Protein AF-A0AAW0J5D2-F1 (afdb_monomer)

Sequence (133 aa):
MLNLTPKTLSPSSFLFNPIPIPQNPNPKFLTQSRLSFKSEYQTERGHEFETDESFFREESATGRDLSVLAASLSKKSKSKLRVLDALYSCGIQSLQFLVKAEADFMLTNDTNEEYRRTNLVLKGVSERVKEDG

Secondary structure (DSSP, 8-state):
----------------PPPPPP------------------EEEETTEEEE-TTS---GGGHHHHHHHHHHHHHHHHHHS--EEEETT-SSSHHHHHHHHTS--SEEEE--S-TTGGGG---EE----------

Solvent-accessible surface area (backbone atoms only — not comparable to full-atom values): 8726 Å² total; per-residue (Å²): 137,86,87,82,79,86,80,80,83,77,86,80,84,79,76,88,72,87,75,82,77,79,83,71,80,74,80,74,76,72,76,74,66,82,68,86,76,68,73,44,77,46,74,57,98,90,44,76,46,60,32,63,91,41,72,81,64,77,89,50,49,65,60,49,53,53,50,30,52,53,44,34,54,47,18,74,75,60,80,60,31,76,47,73,39,74,77,44,54,49,42,62,68,59,51,42,32,45,72,74,27,54,40,52,32,39,40,48,33,50,91,50,72,82,55,45,81,62,50,48,64,50,71,51,98,71,77,71,84,74,86,78,134

InterPro domains:
  IPR002905 tRNA methyltransferase, Trm1 [PF02005] (51-130)
  IPR002905 tRNA methyltransferase, Trm1 [PTHR10631] (25-116)
  IPR029063 S-adenosyl-L-methionine-dependent methyltransferase superfamily [G3DSA:3.40.50.150] (34-132)

Radius of gyration: 25.38 Å; Cα contacts (8 Å, |Δi|>4): 119; chains: 1; bounding box: 74×52×66 Å

Mean predicted aligned error: 16.38 Å

pLDDT: mean 71.84, std 22.36, range [31.45, 98.44]

Organism: Quercus suber (NCBI:txid58331)

Foldseek 3Di:
DDDDDDDDDDDDPPDDDDDPDPPDPPPPPPPPPPPPFDFDWDDDPRDIFTQGVWDDDPVCNVVLVVVLVVLLVVCVVPVAGEDEAQDDTSCPSVVSCCPRSVHQWYAYHHPDPVCVVVRDRPNDPPPDPDDDD

Structure (mmCIF, N/CA/C/O backbone):
data_AF-A0AAW0J5D2-F1
#
_entry.id   AF-A0AAW0J5D2-F1
#
loop_
_atom_site.group_PDB
_atom_site.id
_atom_site.type_symbol
_atom_site.label_atom_id
_atom_site.label_alt_id
_atom_site.label_comp_id
_atom_site.label_asym_id
_atom_site.label_entity_id
_atom_site.label_seq_id
_atom_site.pdbx_PDB_ins_code
_atom_site.Cartn_x
_atom_site.Cartn_y
_atom_site.Cartn_z
_atom_site.occupancy
_atom_site.B_iso_or_equiv
_atom_site.auth_seq_id
_atom_site.auth_comp_id
_atom_site.auth_asym_id
_atom_site.auth_atom_id
_atom_site.pdbx_PDB_model_num
ATOM 1 N N . MET A 1 1 ? -52.007 -25.708 -17.382 1.00 42.50 1 MET A N 1
ATOM 2 C CA . MET A 1 1 ? -51.090 -26.836 -17.104 1.00 42.50 1 MET A CA 1
ATOM 3 C C . MET A 1 1 ? -50.037 -26.853 -18.197 1.00 42.50 1 MET A C 1
ATOM 5 O O . MET A 1 1 ? -50.400 -27.028 -19.351 1.00 42.50 1 MET A O 1
ATOM 9 N N . LEU A 1 2 ? -48.777 -26.569 -17.866 1.00 41.19 2 LEU A N 1
ATOM 10 C CA . LEU A 1 2 ? -47.662 -26.610 -18.817 1.00 41.19 2 LEU A CA 1
ATOM 11 C C . LEU A 1 2 ? -47.019 -27.999 -18.735 1.00 41.19 2 LEU A C 1
ATOM 13 O O . LEU A 1 2 ? -46.466 -28.357 -17.699 1.00 41.19 2 LEU A O 1
ATOM 17 N N . ASN A 1 3 ? -47.132 -28.780 -19.808 1.00 38.72 3 ASN A N 1
ATOM 18 C CA . ASN A 1 3 ? -46.462 -30.071 -19.943 1.00 38.72 3 ASN A CA 1
ATOM 19 C C . ASN A 1 3 ? -45.011 -29.837 -20.380 1.00 38.72 3 ASN A C 1
ATOM 21 O O . ASN A 1 3 ? -44.767 -29.372 -21.491 1.00 38.72 3 ASN A O 1
ATOM 25 N N . LEU A 1 4 ? -44.055 -30.171 -19.514 1.00 46.19 4 LEU A N 1
ATOM 26 C CA . LEU A 1 4 ? -42.631 -30.213 -19.842 1.00 46.19 4 LEU A CA 1
ATOM 27 C C . LEU A 1 4 ? -42.227 -31.674 -20.052 1.00 46.19 4 LEU A C 1
ATOM 29 O O . LEU A 1 4 ? -42.164 -32.451 -19.103 1.00 46.19 4 LEU A O 1
ATOM 33 N N . THR A 1 5 ? -41.962 -32.056 -21.299 1.00 52.59 5 THR A N 1
ATOM 34 C CA . THR A 1 5 ? -41.340 -33.345 -21.625 1.00 52.59 5 THR A CA 1
ATOM 35 C C . THR A 1 5 ? -39.815 -33.202 -21.597 1.00 52.59 5 THR A C 1
ATOM 37 O O . THR A 1 5 ? -39.298 -32.270 -22.225 1.00 52.59 5 THR A O 1
ATOM 40 N N . PRO A 1 6 ? -39.069 -34.099 -20.931 1.00 49.44 6 PRO A N 1
ATOM 41 C CA . PRO A 1 6 ? -37.612 -34.035 -20.892 1.00 49.44 6 PRO A CA 1
ATOM 42 C C . PRO A 1 6 ? -37.024 -34.421 -22.256 1.00 49.44 6 PRO A C 1
ATOM 44 O O . PRO A 1 6 ? -37.345 -35.464 -22.823 1.00 49.44 6 PRO A O 1
ATOM 47 N N . LYS A 1 7 ? -36.165 -33.555 -22.797 1.00 46.38 7 LYS A N 1
ATOM 48 C CA . LYS A 1 7 ? -35.467 -33.756 -24.070 1.00 46.38 7 LYS A CA 1
ATOM 49 C C . LYS A 1 7 ? -34.146 -34.474 -23.786 1.00 46.38 7 LYS A C 1
ATOM 51 O O . LYS A 1 7 ? -33.235 -33.892 -23.206 1.00 46.38 7 LYS A O 1
ATOM 56 N N . THR A 1 8 ? -34.074 -35.750 -24.144 1.00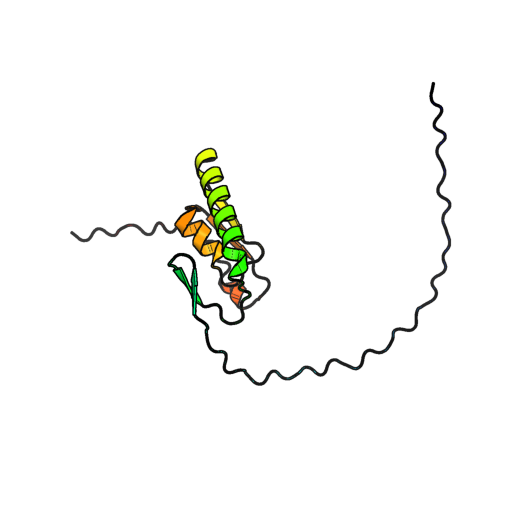 46.81 8 THR A N 1
ATOM 57 C CA . THR A 1 8 ? -32.893 -36.609 -23.998 1.00 46.81 8 THR A CA 1
ATOM 58 C C . THR A 1 8 ? -31.745 -36.079 -24.862 1.00 46.81 8 THR A C 1
ATOM 60 O O . THR A 1 8 ? -31.916 -35.896 -26.067 1.00 46.81 8 THR A O 1
ATOM 63 N N . LEU A 1 9 ? -30.575 -35.830 -24.269 1.00 43.75 9 LEU A N 1
ATOM 64 C CA . LEU A 1 9 ? -29.356 -35.522 -25.018 1.00 43.75 9 LEU A CA 1
ATOM 65 C C . LEU A 1 9 ? -28.703 -36.838 -25.454 1.00 43.75 9 LEU A C 1
ATOM 67 O O . LEU A 1 9 ? -28.292 -37.646 -24.625 1.00 43.75 9 LEU A O 1
ATOM 71 N N . SER A 1 10 ? -28.664 -37.055 -26.767 1.00 53.34 10 SER A N 1
ATOM 72 C CA . SER A 1 10 ? -27.989 -38.184 -27.412 1.00 53.34 10 SER A CA 1
ATOM 73 C C . SER A 1 10 ? -26.465 -38.084 -27.224 1.00 53.34 10 SER A C 1
ATOM 75 O O . SER A 1 10 ? -25.933 -36.971 -27.314 1.00 53.34 10 SER A O 1
ATOM 77 N N . PRO A 1 11 ? -25.733 -39.191 -26.995 1.00 43.62 11 PRO A N 1
ATOM 78 C CA . PRO A 1 11 ? -24.281 -39.155 -26.919 1.00 43.62 11 PRO A CA 1
ATOM 79 C C . PRO A 1 11 ? -23.728 -39.057 -28.343 1.00 43.62 11 PRO A C 1
ATOM 81 O O . PRO A 1 11 ? -23.797 -40.010 -29.117 1.00 43.62 11 PRO A O 1
ATOM 84 N N . SER A 1 12 ? -23.199 -37.892 -28.713 1.00 55.09 12 SER A N 1
ATOM 85 C CA . SER A 1 12 ? -22.483 -37.767 -29.979 1.00 55.09 12 SER A CA 1
ATOM 86 C C . SER A 1 12 ? -21.119 -38.445 -29.876 1.00 55.09 12 SER A C 1
ATOM 88 O O . SER A 1 12 ? -20.248 -38.013 -29.120 1.00 55.09 12 SER A O 1
ATOM 90 N N . SER A 1 13 ? -20.935 -39.503 -30.656 1.00 49.34 13 SER A N 1
ATOM 91 C CA . SER A 1 13 ? -19.672 -40.191 -30.897 1.00 49.34 13 SER A CA 1
ATOM 92 C C . SER A 1 13 ? -18.827 -39.414 -31.912 1.00 49.34 13 SER A C 1
ATOM 94 O O . SER A 1 13 ? -18.699 -39.803 -33.072 1.00 49.34 13 SER A O 1
ATOM 96 N N . PHE A 1 14 ? -18.210 -38.314 -31.476 1.00 51.91 14 PHE A N 1
ATOM 97 C CA . PHE A 1 14 ? -17.125 -37.707 -32.245 1.00 51.91 14 PHE A CA 1
ATOM 98 C C . PHE A 1 14 ? -15.812 -38.411 -31.910 1.00 51.91 14 PHE A C 1
ATOM 100 O O . PHE A 1 14 ? -15.190 -38.201 -30.872 1.00 51.91 14 PHE A O 1
ATOM 107 N N . LEU A 1 15 ? -15.457 -39.313 -32.819 1.00 48.19 15 LEU A N 1
ATOM 108 C CA . LEU A 1 15 ? -14.202 -40.038 -32.894 1.00 48.19 15 LEU A CA 1
ATOM 109 C C . LEU A 1 15 ? -13.015 -39.063 -32.900 1.00 48.19 15 LEU A C 1
ATOM 111 O O . LEU A 1 15 ? -12.996 -38.077 -33.637 1.00 48.19 15 LEU A O 1
ATOM 115 N N . PHE A 1 16 ? -12.020 -39.373 -32.073 1.00 43.81 16 PHE A N 1
ATOM 116 C CA . PHE A 1 16 ? -10.723 -38.711 -32.023 1.00 43.81 16 PHE A CA 1
ATOM 117 C C . PHE A 1 16 ? -9.989 -38.877 -33.361 1.00 43.81 16 PHE A C 1
ATOM 119 O O . PHE A 1 16 ? -9.482 -39.957 -33.655 1.00 43.81 16 PHE A O 1
ATOM 126 N N . ASN A 1 17 ? -9.867 -37.799 -34.133 1.00 48.66 17 ASN A N 1
ATOM 127 C CA . ASN A 1 17 ? -8.795 -37.672 -35.118 1.00 48.66 17 ASN A CA 1
ATOM 128 C C . ASN A 1 17 ? -7.638 -36.901 -34.459 1.00 48.66 17 ASN A C 1
ATOM 130 O O . ASN A 1 17 ? -7.857 -35.769 -34.020 1.00 48.66 17 ASN A O 1
ATOM 134 N N . PRO A 1 18 ? -6.416 -37.458 -34.363 1.00 48.84 18 PRO A N 1
ATOM 135 C CA . PRO A 1 18 ? -5.271 -36.698 -33.882 1.00 48.84 18 PRO A CA 1
ATOM 136 C C . PRO A 1 18 ? -4.917 -35.603 -34.896 1.00 48.84 18 PRO A C 1
ATOM 138 O O . PRO A 1 18 ? -4.572 -35.877 -36.044 1.00 48.84 18 PRO A O 1
ATOM 141 N N . ILE A 1 19 ? -5.019 -34.348 -34.461 1.00 56.34 19 ILE A N 1
ATOM 142 C CA . ILE A 1 19 ? -4.528 -33.177 -35.192 1.00 56.34 19 ILE A CA 1
ATOM 143 C C . ILE A 1 19 ? -2.992 -33.281 -35.264 1.00 56.34 19 ILE A C 1
ATOM 145 O O . ILE A 1 19 ? -2.365 -33.490 -34.222 1.00 56.34 19 ILE A O 1
ATOM 149 N N . PRO A 1 20 ? -2.352 -33.118 -36.438 1.00 49.66 20 PRO A N 1
ATOM 150 C CA . PRO A 1 20 ? -0.903 -32.981 -36.512 1.00 49.66 20 PRO A CA 1
ATOM 151 C C . PRO A 1 20 ? -0.469 -31.732 -35.740 1.00 49.66 20 PRO A C 1
ATOM 153 O O . PRO A 1 20 ? -0.848 -30.615 -36.090 1.00 49.66 20 PRO A O 1
ATOM 156 N N . ILE A 1 21 ? 0.310 -31.922 -34.677 1.00 52.78 21 ILE A N 1
ATOM 157 C CA . ILE A 1 21 ? 0.905 -30.829 -33.906 1.00 52.78 21 ILE A CA 1
ATOM 158 C C . ILE A 1 21 ? 1.903 -30.109 -34.829 1.00 52.78 21 ILE A C 1
ATOM 160 O O . ILE A 1 21 ? 2.866 -30.745 -35.268 1.00 52.78 21 ILE A O 1
ATOM 164 N N . PRO A 1 22 ? 1.731 -28.810 -35.138 1.00 54.34 22 PRO A N 1
ATOM 165 C CA . PRO A 1 22 ? 2.788 -28.056 -35.792 1.00 54.34 22 PRO A CA 1
ATOM 166 C C . PRO A 1 22 ? 3.987 -27.988 -34.840 1.00 54.34 22 PRO A C 1
ATOM 168 O O . PRO A 1 22 ? 3.875 -27.505 -33.713 1.00 54.34 22 PRO A O 1
ATOM 171 N N . GLN A 1 23 ? 5.137 -28.502 -35.279 1.00 54.03 23 GLN A N 1
ATOM 172 C CA . GLN A 1 23 ? 6.393 -28.358 -34.550 1.00 54.03 23 GLN A CA 1
ATOM 173 C C . GLN A 1 23 ? 6.766 -26.872 -34.528 1.00 54.03 23 GLN A C 1
ATOM 175 O O . GLN A 1 23 ? 7.241 -26.318 -35.518 1.00 54.03 23 GLN A O 1
ATOM 180 N N . ASN A 1 24 ? 6.499 -26.218 -33.399 1.00 53.44 24 ASN A N 1
ATOM 181 C CA . ASN A 1 24 ? 6.934 -24.855 -33.132 1.00 53.44 24 ASN A CA 1
ATOM 182 C C . ASN A 1 24 ? 8.475 -24.827 -33.146 1.00 53.44 24 ASN A C 1
ATOM 184 O O . ASN A 1 24 ? 9.079 -25.618 -32.411 1.00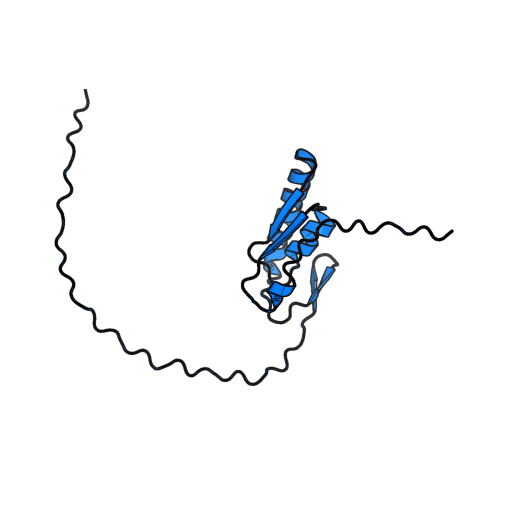 53.44 24 ASN A O 1
ATOM 188 N N . PRO A 1 25 ? 9.137 -23.981 -33.958 1.00 55.69 25 PRO A N 1
ATOM 189 C CA . PRO A 1 25 ? 10.577 -23.819 -33.860 1.00 55.69 25 PRO A CA 1
ATOM 190 C C . PRO A 1 25 ? 10.911 -23.353 -32.444 1.00 55.69 25 PRO A C 1
ATOM 192 O O . PRO A 1 25 ? 10.520 -22.271 -32.017 1.00 55.69 25 PRO A O 1
ATOM 195 N N . ASN A 1 26 ? 11.600 -24.240 -31.729 1.00 52.59 26 ASN A N 1
ATOM 196 C CA . ASN A 1 26 ? 12.189 -24.079 -30.407 1.00 52.59 26 ASN A CA 1
ATOM 197 C C . ASN A 1 26 ? 12.423 -22.592 -30.057 1.00 52.59 26 ASN A C 1
ATOM 199 O O . ASN A 1 26 ? 13.205 -21.947 -30.770 1.00 52.59 26 ASN A O 1
ATOM 203 N N . PRO A 1 27 ? 11.778 -22.017 -29.018 1.00 50.66 27 PRO A N 1
ATOM 204 C CA . PRO A 1 27 ? 12.109 -20.669 -28.603 1.00 50.66 27 PRO A CA 1
ATOM 205 C C . PRO A 1 27 ? 13.563 -20.720 -28.158 1.00 50.66 27 PRO A C 1
ATOM 207 O O . PRO A 1 27 ? 13.908 -21.330 -27.147 1.00 50.66 27 PRO A O 1
ATOM 210 N N . LYS A 1 28 ? 14.443 -20.130 -28.970 1.00 48.50 28 LYS A N 1
ATOM 211 C CA . LYS A 1 28 ? 15.818 -19.873 -28.569 1.00 48.50 28 LYS A CA 1
ATOM 212 C C . LYS A 1 28 ? 15.685 -19.048 -27.303 1.00 48.50 28 LYS A C 1
ATOM 214 O O . LYS A 1 28 ? 15.260 -17.898 -27.385 1.00 48.50 28 LYS A O 1
ATOM 219 N N . PHE A 1 29 ? 15.964 -19.663 -26.156 1.00 47.81 29 PHE A N 1
ATOM 220 C CA . PHE A 1 29 ? 16.159 -18.941 -24.915 1.00 47.81 29 PHE A CA 1
ATOM 221 C C . PHE A 1 29 ? 17.193 -17.878 -25.248 1.00 47.81 29 PHE A C 1
ATOM 223 O O . PHE A 1 29 ? 18.366 -18.182 -25.467 1.00 47.81 29 PHE A O 1
ATOM 230 N N . LEU A 1 30 ? 16.722 -16.642 -25.404 1.00 48.62 30 LEU A N 1
ATOM 231 C CA . LEU A 1 30 ? 17.589 -15.492 -25.375 1.00 48.62 30 LEU A CA 1
ATOM 232 C C . LEU A 1 30 ? 18.209 -15.589 -23.996 1.00 48.62 30 LEU A C 1
ATOM 234 O O . LEU A 1 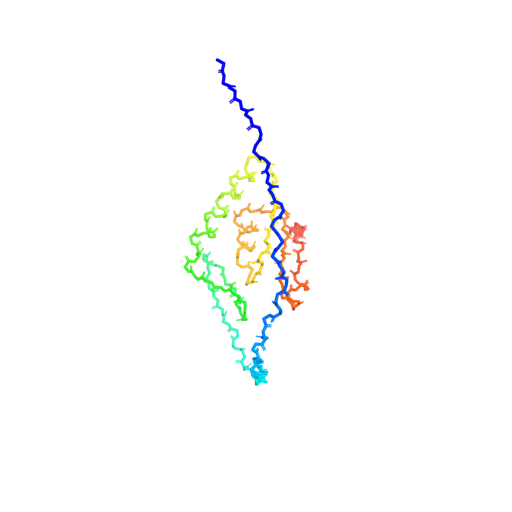30 ? 17.541 -15.368 -22.990 1.00 48.62 30 LEU A O 1
ATOM 238 N N . THR A 1 31 ? 19.460 -16.032 -23.956 1.00 46.69 31 THR A N 1
ATOM 239 C CA . THR A 1 31 ? 20.345 -15.793 -22.833 1.00 46.69 31 THR A CA 1
ATOM 240 C C . THR A 1 31 ? 20.282 -14.294 -22.623 1.00 46.69 31 THR A C 1
ATOM 242 O O . THR A 1 31 ? 20.917 -13.548 -23.371 1.00 46.69 31 THR A O 1
ATOM 245 N N . GLN A 1 32 ? 19.419 -13.859 -21.703 1.00 54.25 32 GLN A N 1
ATOM 246 C CA . GLN A 1 32 ? 19.345 -12.484 -21.259 1.00 54.25 32 GLN A CA 1
ATOM 247 C C . GLN A 1 32 ? 20.724 -12.211 -20.683 1.00 54.25 32 GLN A C 1
ATOM 249 O O . GLN A 1 32 ? 21.058 -12.598 -19.564 1.00 54.25 32 GLN A O 1
ATOM 254 N N . SER A 1 33 ? 21.570 -11.620 -21.527 1.00 51.16 33 SER A N 1
ATOM 255 C CA . SER A 1 33 ? 22.708 -10.830 -21.105 1.00 51.16 33 SER A CA 1
ATOM 256 C C . SER A 1 33 ? 22.225 -10.052 -19.900 1.00 51.16 33 SER A C 1
ATOM 258 O O . SER A 1 33 ? 21.232 -9.341 -20.049 1.00 51.16 33 SER A O 1
ATOM 260 N N . ARG A 1 34 ? 22.850 -10.267 -18.737 1.00 51.16 34 ARG A N 1
ATOM 261 C CA . ARG A 1 34 ? 22.558 -9.545 -17.498 1.00 51.16 34 ARG A CA 1
ATOM 262 C C . ARG A 1 34 ? 22.367 -8.077 -17.859 1.00 51.16 34 ARG A C 1
ATOM 264 O O . ARG A 1 34 ? 23.353 -7.387 -18.123 1.00 51.16 34 ARG A O 1
ATOM 271 N N . LEU A 1 35 ? 21.115 -7.642 -17.991 1.00 53.62 35 LEU A N 1
ATOM 272 C CA . LEU A 1 35 ? 20.845 -6.243 -18.230 1.00 53.62 35 LEU A CA 1
ATOM 273 C C . LEU A 1 35 ? 21.336 -5.584 -16.949 1.00 53.62 35 LEU A C 1
ATOM 275 O O . LEU A 1 35 ? 21.119 -6.073 -15.844 1.00 53.62 35 LEU A O 1
ATOM 279 N N . SER A 1 36 ? 22.133 -4.541 -17.102 1.00 53.72 36 SER A N 1
ATOM 280 C CA . SER A 1 36 ? 22.438 -3.657 -15.992 1.00 53.72 36 SER A CA 1
ATOM 281 C C . SER A 1 36 ? 21.118 -2.984 -15.625 1.00 53.72 36 SER A C 1
ATOM 283 O O . SER A 1 36 ? 20.792 -1.937 -16.183 1.00 53.72 36 SER A O 1
ATOM 285 N N . PHE A 1 37 ? 20.320 -3.636 -14.783 1.00 54.09 37 PHE A N 1
ATOM 286 C CA . PHE A 1 37 ? 18.998 -3.171 -14.402 1.00 54.09 37 PHE A CA 1
ATOM 287 C C . PHE A 1 37 ? 19.181 -1.936 -13.529 1.00 54.09 37 PHE A C 1
ATOM 289 O O . PHE A 1 37 ? 19.754 -1.994 -12.441 1.00 54.09 37 PHE A O 1
ATOM 296 N N . LYS A 1 38 ? 18.782 -0.783 -14.064 1.00 60.75 38 LYS A N 1
ATOM 297 C CA . LYS A 1 38 ? 18.645 0.416 -13.253 1.00 60.75 38 LYS A CA 1
ATOM 298 C C . LYS A 1 38 ? 17.370 0.246 -12.445 1.00 60.75 38 LYS A C 1
ATOM 300 O O . LYS A 1 38 ? 16.293 0.201 -13.027 1.00 60.75 38 LYS A O 1
ATOM 305 N N . SER A 1 39 ? 17.532 0.187 -11.133 1.00 70.38 39 SER A N 1
ATOM 306 C CA . SER A 1 39 ? 16.497 0.568 -10.184 1.00 70.38 39 SER A CA 1
ATOM 307 C C . SER A 1 39 ? 15.856 1.883 -10.639 1.00 70.38 39 SER A C 1
ATOM 309 O O . SER A 1 39 ? 16.550 2.890 -10.836 1.00 70.38 39 SER A O 1
ATOM 311 N N . GLU A 1 40 ? 14.549 1.846 -10.890 1.00 84.62 40 GLU A N 1
ATOM 312 C CA . GLU A 1 40 ? 13.745 3.030 -11.165 1.00 84.62 40 GLU A CA 1
ATOM 313 C C . GLU A 1 40 ? 12.889 3.327 -9.935 1.00 84.62 40 GLU A C 1
ATOM 315 O O . GLU A 1 40 ? 11.981 2.567 -9.571 1.00 84.62 40 GLU A O 1
ATOM 320 N N . TYR A 1 41 ? 13.210 4.442 -9.283 1.00 89.38 41 TYR A N 1
ATOM 321 C CA . TYR A 1 41 ? 12.406 4.990 -8.204 1.00 89.38 41 TYR A 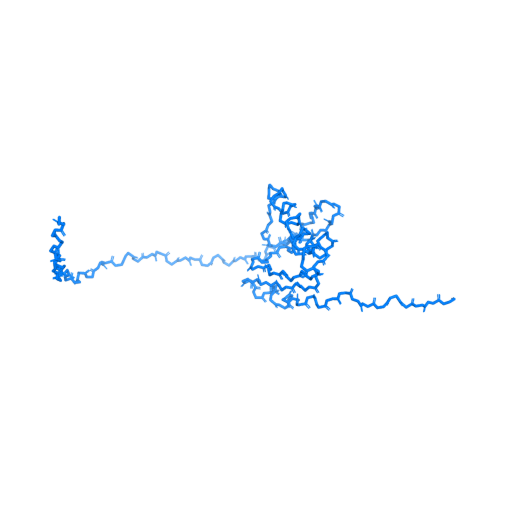CA 1
ATOM 322 C C . TYR A 1 41 ? 11.205 5.722 -8.786 1.00 89.38 41 TYR A C 1
ATOM 324 O O . TYR A 1 41 ? 11.339 6.568 -9.669 1.00 89.38 41 TYR A O 1
ATOM 332 N N . GLN A 1 42 ? 10.034 5.405 -8.253 1.00 91.81 42 GLN A N 1
ATOM 333 C CA . GLN A 1 42 ? 8.781 6.073 -8.559 1.00 91.81 42 GLN A CA 1
ATOM 334 C C . GLN A 1 42 ? 8.228 6.715 -7.294 1.00 91.81 42 GLN A C 1
ATOM 336 O O . GLN A 1 42 ? 8.499 6.272 -6.180 1.00 91.81 42 GLN A O 1
ATOM 341 N N . THR A 1 43 ? 7.427 7.764 -7.457 1.00 92.69 43 THR A N 1
ATOM 342 C CA . THR A 1 43 ? 6.730 8.404 -6.338 1.00 92.69 43 THR A CA 1
ATOM 343 C C . THR A 1 43 ? 5.230 8.373 -6.564 1.00 92.69 43 THR A C 1
ATOM 345 O O . THR A 1 43 ? 4.733 8.856 -7.576 1.00 92.69 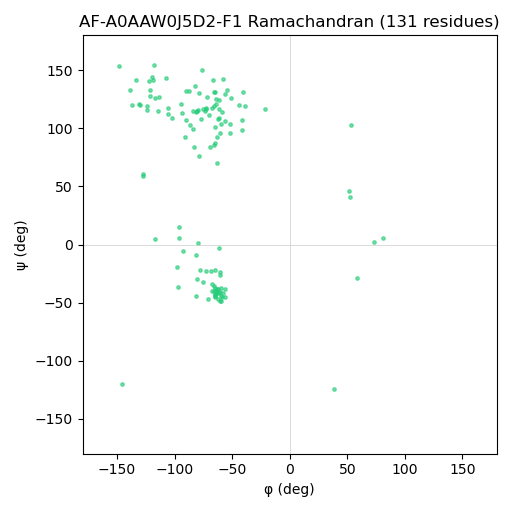43 THR A O 1
ATOM 348 N N . GLU A 1 44 ? 4.481 7.886 -5.576 1.00 92.56 44 GLU A N 1
ATOM 349 C CA . GLU A 1 44 ? 3.023 7.938 -5.591 1.00 92.56 44 GLU A CA 1
ATOM 350 C C . GLU A 1 44 ? 2.485 8.502 -4.278 1.00 92.56 44 GLU A C 1
ATOM 352 O O . GLU A 1 44 ? 2.697 7.957 -3.195 1.00 92.56 44 GLU A O 1
ATOM 357 N N . ARG A 1 45 ? 1.747 9.617 -4.373 1.00 92.62 45 ARG A N 1
ATOM 358 C CA . ARG A 1 45 ? 1.091 10.271 -3.222 1.00 92.62 45 ARG A CA 1
ATOM 359 C C . ARG A 1 45 ? 2.077 10.529 -2.067 1.00 92.62 45 ARG A C 1
ATOM 361 O O . ARG A 1 45 ? 1.743 10.298 -0.908 1.00 92.62 45 ARG A O 1
ATOM 368 N N . GLY A 1 46 ? 3.291 10.962 -2.411 1.00 90.56 46 GLY A N 1
ATOM 369 C CA . GLY A 1 46 ? 4.363 11.284 -1.465 1.00 90.56 46 GLY A CA 1
ATOM 370 C C . GLY A 1 46 ? 5.164 10.089 -0.940 1.00 90.56 46 GLY A C 1
ATOM 371 O O . GLY A 1 46 ? 5.996 10.290 -0.065 1.00 90.56 46 GLY A O 1
ATOM 372 N N . HIS A 1 47 ? 4.929 8.874 -1.446 1.00 87.69 47 HIS A N 1
ATOM 373 C CA . HIS A 1 47 ? 5.712 7.689 -1.092 1.00 87.69 47 HIS A CA 1
ATOM 374 C C . HIS A 1 47 ? 6.630 7.342 -2.256 1.00 87.69 47 HIS A C 1
ATOM 376 O O . HIS A 1 47 ? 6.139 7.050 -3.347 1.00 87.69 47 HIS A O 1
ATOM 382 N N . GLU A 1 48 ? 7.936 7.390 -2.017 1.00 90.75 48 GLU A N 1
ATOM 383 C CA . GLU A 1 48 ? 8.938 6.887 -2.950 1.00 90.75 48 GLU A CA 1
ATOM 384 C C . GLU A 1 48 ? 9.080 5.371 -2.772 1.00 90.75 48 GLU A C 1
ATOM 386 O O . GLU A 1 48 ? 9.073 4.863 -1.648 1.00 90.75 48 GLU A O 1
ATOM 391 N N . PHE A 1 49 ? 9.152 4.645 -3.880 1.00 87.12 49 PHE A N 1
ATOM 392 C CA . PHE A 1 49 ? 9.323 3.199 -3.898 1.00 87.12 49 PHE A CA 1
ATOM 393 C C . PHE A 1 49 ? 10.105 2.781 -5.137 1.00 87.12 49 PHE A C 1
ATOM 395 O O . PHE A 1 49 ? 10.091 3.447 -6.171 1.00 87.12 49 PHE A O 1
ATOM 402 N N . GLU A 1 50 ? 10.787 1.657 -5.015 1.00 88.25 50 GLU A N 1
ATOM 403 C CA . GLU A 1 50 ? 11.578 1.066 -6.080 1.00 88.25 50 GLU A CA 1
ATOM 404 C C . GLU A 1 50 ? 10.699 0.117 -6.896 1.00 88.25 50 GLU A C 1
ATOM 406 O O . GLU A 1 50 ? 9.936 -0.679 -6.341 1.00 88.25 50 GLU A O 1
ATOM 411 N N . THR A 1 51 ? 10.749 0.249 -8.222 1.00 86.00 51 THR A N 1
ATOM 412 C CA . THR A 1 51 ? 9.972 -0.614 -9.121 1.00 86.00 51 THR A CA 1
ATOM 413 C C . THR A 1 51 ? 10.770 -1.773 -9.695 1.00 86.00 51 THR A C 1
ATOM 415 O O . THR A 1 51 ? 10.141 -2.751 -10.080 1.00 86.00 51 THR A O 1
ATOM 418 N N . ASP A 1 52 ? 12.105 -1.735 -9.695 1.00 81.69 52 ASP A N 1
ATOM 419 C CA . ASP A 1 52 ? 12.968 -2.782 -10.269 1.00 81.69 52 ASP A CA 1
ATOM 420 C C . ASP A 1 52 ? 12.398 -3.378 -11.577 1.00 81.69 52 ASP A C 1
ATOM 422 O O . ASP A 1 52 ? 12.091 -2.653 -12.521 1.00 81.69 52 ASP A O 1
ATOM 426 N N . GLU A 1 53 ? 12.217 -4.700 -11.631 1.00 80.62 53 GLU A N 1
ATOM 427 C CA . GLU A 1 53 ? 11.552 -5.426 -12.720 1.00 80.62 53 GLU A CA 1
ATOM 428 C C . GLU A 1 53 ? 10.066 -5.702 -12.433 1.00 80.62 53 GLU A C 1
ATOM 430 O O . GLU A 1 53 ? 9.386 -6.418 -13.175 1.00 80.62 53 GLU A O 1
ATOM 435 N N . SER A 1 54 ? 9.547 -5.170 -11.330 1.00 82.31 54 SER A N 1
ATOM 436 C CA . SER A 1 54 ? 8.170 -5.387 -10.916 1.00 82.31 54 SER A CA 1
ATOM 437 C C . SER A 1 54 ? 7.193 -4.553 -11.752 1.00 82.31 54 SER A C 1
ATOM 439 O O . SER A 1 54 ? 7.479 -3.470 -12.263 1.00 82.31 54 SER A O 1
ATOM 441 N N . PHE A 1 55 ? 5.985 -5.077 -11.913 1.00 85.62 55 PHE A N 1
ATOM 442 C CA . PHE A 1 55 ? 4.941 -4.436 -12.694 1.00 85.62 55 PHE A CA 1
ATOM 443 C C . PHE A 1 55 ? 4.361 -3.217 -11.964 1.00 85.62 55 PHE A C 1
ATOM 445 O O . PHE A 1 55 ? 3.707 -3.355 -10.925 1.00 85.62 55 PHE A O 1
ATOM 452 N N . PHE A 1 56 ? 4.516 -2.032 -12.550 1.00 89.56 56 PHE A N 1
ATOM 453 C CA . PHE A 1 56 ? 3.903 -0.796 -12.075 1.00 89.56 56 PHE A CA 1
ATOM 454 C C . PHE A 1 56 ? 3.261 -0.023 -13.235 1.00 89.56 56 PHE A C 1
ATOM 456 O O . PHE A 1 56 ? 3.771 0.003 -14.352 1.00 89.56 56 PHE A O 1
ATOM 463 N N . ARG A 1 57 ? 2.103 0.589 -12.963 1.00 93.38 57 ARG A N 1
ATOM 464 C CA . ARG A 1 57 ? 1.391 1.485 -13.884 1.00 93.38 57 ARG A CA 1
ATOM 465 C C . ARG A 1 57 ? 0.890 2.692 -13.112 1.00 93.38 57 ARG A C 1
ATOM 467 O O . ARG A 1 57 ? 0.098 2.535 -12.169 1.00 93.38 57 ARG A O 1
ATOM 474 N N . GLU A 1 58 ? 1.335 3.875 -13.509 1.00 93.31 58 GLU A N 1
ATOM 475 C CA . GLU A 1 58 ? 0.917 5.139 -12.903 1.00 93.31 58 GLU A CA 1
ATOM 476 C C . GLU A 1 58 ? -0.575 5.397 -13.151 1.00 93.31 58 GLU A C 1
ATOM 478 O O . GLU A 1 58 ? -1.292 5.832 -12.252 1.00 93.31 58 GLU A O 1
ATOM 483 N N . GLU A 1 59 ? -1.088 5.006 -14.319 1.00 96.25 59 GLU A N 1
ATOM 484 C CA . GLU A 1 59 ? -2.482 5.214 -14.727 1.00 96.25 59 GLU A CA 1
ATOM 485 C C . GLU A 1 59 ? -3.479 4.522 -13.785 1.00 96.25 59 GLU A C 1
ATOM 487 O O . GLU A 1 59 ? -4.630 4.937 -13.651 1.00 96.25 59 GLU A O 1
ATOM 492 N N . SER A 1 60 ? -3.027 3.484 -13.078 1.00 95.31 60 SER A N 1
ATOM 493 C CA . SER A 1 60 ? -3.822 2.756 -12.089 1.00 95.31 60 SER A CA 1
ATOM 494 C C . SER A 1 60 ? -3.910 3.457 -10.720 1.00 95.31 60 SER A C 1
ATOM 496 O O . SER A 1 60 ? -4.562 2.927 -9.816 1.00 95.31 60 SER A O 1
ATOM 498 N N . ALA A 1 61 ? -3.305 4.639 -10.535 1.00 95.44 61 ALA A N 1
ATOM 499 C CA . ALA A 1 61 ? -3.267 5.348 -9.249 1.00 95.44 61 ALA A CA 1
ATOM 500 C C . ALA A 1 61 ? -4.665 5.646 -8.695 1.00 95.44 61 ALA A C 1
ATOM 502 O O . ALA A 1 61 ? -4.931 5.425 -7.515 1.00 95.44 61 ALA A O 1
ATOM 503 N N . THR A 1 62 ? -5.602 6.066 -9.550 1.00 97.19 62 THR A N 1
ATOM 504 C CA . THR A 1 62 ? -6.991 6.305 -9.129 1.00 97.19 62 THR A CA 1
ATOM 505 C C . THR A 1 62 ? -7.658 5.027 -8.619 1.00 97.19 62 THR A C 1
ATOM 507 O O . THR A 1 62 ? -8.384 5.062 -7.627 1.00 97.19 62 THR A O 1
ATOM 510 N N . GLY A 1 63 ? -7.390 3.880 -9.252 1.00 96.88 63 GLY A N 1
ATOM 511 C CA . GLY A 1 63 ? -7.905 2.586 -8.796 1.00 96.88 63 GLY A CA 1
ATOM 512 C C . GLY A 1 63 ? -7.360 2.196 -7.419 1.00 96.88 63 GLY A C 1
ATOM 513 O O . GLY A 1 63 ? -8.112 1.713 -6.566 1.00 96.88 63 GLY A O 1
ATOM 514 N N . ARG A 1 64 ? -6.075 2.469 -7.167 1.00 95.94 64 ARG A N 1
ATOM 515 C CA . ARG A 1 64 ? -5.449 2.265 -5.852 1.00 95.94 64 ARG A CA 1
ATOM 516 C C . ARG A 1 64 ? -6.057 3.180 -4.788 1.00 95.94 64 ARG A C 1
ATOM 518 O O . ARG A 1 64 ? -6.442 2.687 -3.729 1.00 95.94 64 ARG A O 1
ATOM 525 N N . ASP A 1 65 ? -6.249 4.464 -5.090 1.00 96.88 65 ASP A N 1
ATOM 526 C CA . ASP A 1 65 ? -6.874 5.423 -4.166 1.00 96.88 65 ASP A CA 1
ATOM 527 C C . ASP A 1 65 ? -8.304 4.999 -3.774 1.00 96.88 65 ASP A C 1
ATOM 529 O O . ASP A 1 65 ? -8.662 5.015 -2.593 1.00 96.88 65 ASP A O 1
ATOM 533 N N . LEU A 1 66 ? -9.119 4.554 -4.739 1.00 98.44 66 LEU A N 1
ATOM 534 C CA . LEU A 1 66 ? -10.471 4.044 -4.467 1.00 98.44 66 LEU A CA 1
ATOM 535 C C . LEU A 1 66 ? -10.451 2.780 -3.601 1.00 98.44 66 LEU A C 1
ATOM 537 O O . LEU A 1 66 ? -11.293 2.618 -2.714 1.00 98.44 66 LEU A O 1
ATOM 541 N N . SER A 1 67 ? -9.477 1.900 -3.831 1.00 96.69 67 SER A N 1
ATOM 542 C CA . SER A 1 67 ? -9.310 0.672 -3.051 1.00 96.69 67 SER A CA 1
ATOM 543 C C . SER A 1 67 ? -8.970 0.983 -1.592 1.00 96.69 67 SER A C 1
ATOM 545 O O . SER A 1 67 ? -9.579 0.419 -0.680 1.00 96.69 67 SER A O 1
ATOM 547 N N . VAL A 1 68 ? -8.065 1.939 -1.361 1.00 96.69 68 VAL A N 1
ATOM 548 C CA . VAL A 1 68 ? -7.731 2.452 -0.024 1.00 96.69 68 VAL A CA 1
ATOM 549 C C . VAL A 1 68 ? -8.965 3.047 0.649 1.00 96.69 68 VAL A C 1
ATOM 551 O O . VAL A 1 68 ? -9.268 2.680 1.782 1.00 96.69 68 VAL A O 1
ATOM 554 N N . LEU A 1 69 ? -9.722 3.903 -0.045 1.00 98.00 69 LEU A N 1
ATOM 555 C CA . LEU A 1 69 ? -10.935 4.516 0.504 1.00 98.00 69 LEU A CA 1
ATOM 556 C C . LEU A 1 69 ? -11.967 3.462 0.935 1.00 98.00 69 LEU A C 1
ATOM 558 O O . LEU A 1 69 ? -12.520 3.541 2.037 1.00 98.00 69 LEU A O 1
ATOM 562 N N . ALA A 1 70 ? -12.202 2.453 0.093 1.00 97.75 70 ALA A N 1
ATOM 563 C CA . ALA A 1 70 ? -13.100 1.347 0.409 1.00 97.75 70 ALA A CA 1
ATOM 564 C C . ALA A 1 70 ? -12.622 0.561 1.641 1.00 97.75 70 ALA A C 1
ATOM 566 O O . ALA A 1 70 ? -13.423 0.234 2.525 1.00 97.75 70 ALA A O 1
ATOM 567 N N . ALA A 1 71 ? -11.317 0.303 1.745 1.00 97.12 71 ALA A N 1
ATOM 568 C CA . ALA A 1 71 ? -10.735 -0.368 2.900 1.00 97.12 71 ALA A CA 1
ATOM 569 C C . ALA A 1 71 ? -10.860 0.464 4.184 1.00 97.12 71 ALA A C 1
ATOM 571 O O . ALA A 1 71 ? -11.277 -0.084 5.206 1.00 97.12 71 ALA A O 1
ATOM 572 N N . SER A 1 72 ? -10.618 1.778 4.137 1.00 97.06 72 SER A N 1
ATOM 573 C CA . SER A 1 72 ? -10.799 2.676 5.285 1.00 97.06 72 SER A CA 1
ATOM 574 C C . SER A 1 72 ? -12.250 2.685 5.782 1.00 97.06 72 SER A C 1
ATOM 576 O O . SER A 1 72 ? -12.497 2.639 6.988 1.00 97.06 72 SER A O 1
ATOM 578 N N . LEU A 1 73 ? -13.236 2.687 4.876 1.00 97.44 73 LEU A N 1
ATOM 579 C CA . LEU A 1 73 ? -14.654 2.558 5.242 1.00 97.44 73 LEU A CA 1
ATOM 580 C C . LEU A 1 73 ? -14.966 1.179 5.846 1.00 97.44 73 LEU A C 1
ATOM 582 O O . LEU A 1 73 ? -15.691 1.072 6.841 1.00 97.44 73 LEU A O 1
ATOM 586 N N . SER A 1 74 ? -14.383 0.111 5.294 1.00 96.56 74 SER A N 1
ATOM 587 C CA . SER A 1 74 ? -14.521 -1.231 5.863 1.00 96.56 74 SER A CA 1
ATOM 588 C C . SER A 1 74 ? -13.918 -1.315 7.270 1.00 96.56 74 SER A C 1
ATOM 590 O O . SER A 1 74 ? -14.565 -1.868 8.159 1.00 96.56 74 SER A O 1
ATOM 592 N N . LYS A 1 75 ? -12.750 -0.703 7.518 1.00 95.88 75 LYS A N 1
ATOM 593 C CA . LYS A 1 75 ? -12.139 -0.627 8.855 1.00 95.88 75 LYS A CA 1
ATOM 594 C C . LYS A 1 75 ? -13.051 0.101 9.837 1.00 95.88 75 LYS A C 1
ATOM 596 O O . LYS A 1 75 ? -13.346 -0.435 10.901 1.00 95.88 75 LYS A O 1
ATOM 601 N N . LYS A 1 76 ? -13.575 1.272 9.456 1.00 95.94 76 LYS A N 1
ATOM 602 C CA . LYS A 1 76 ? -14.507 2.050 10.293 1.00 95.94 76 LYS A CA 1
ATOM 603 C C . LYS A 1 76 ? -15.749 1.250 10.692 1.00 95.94 76 LYS A C 1
ATOM 605 O O . LYS A 1 76 ? -16.206 1.370 11.821 1.00 95.94 76 LYS A O 1
ATOM 610 N N . SER A 1 77 ? -16.276 0.421 9.789 1.00 95.06 77 SER A N 1
ATOM 611 C CA . SER A 1 77 ? -17.470 -0.395 10.066 1.00 95.06 77 SER A CA 1
ATOM 612 C C . SER A 1 77 ? -17.197 -1.677 10.863 1.00 95.06 77 SER A C 1
ATOM 614 O O . SER A 1 77 ? -18.084 -2.130 11.582 1.00 95.06 77 SER A O 1
ATOM 616 N N . LYS A 1 78 ? -16.007 -2.282 10.743 1.00 91.56 78 LYS A N 1
ATOM 617 C CA . LYS A 1 78 ? -15.700 -3.614 11.311 1.00 91.56 78 LYS A CA 1
ATOM 618 C C . LYS A 1 78 ? -14.604 -3.618 12.379 1.00 91.56 78 LYS A C 1
ATOM 620 O O . LYS A 1 78 ? -14.222 -4.702 12.809 1.00 91.56 78 LYS A O 1
ATOM 625 N N . SER A 1 79 ? -14.102 -2.441 12.763 1.00 89.94 79 SER A N 1
ATOM 626 C CA . SER A 1 79 ? -12.981 -2.150 13.681 1.00 89.94 79 SER A CA 1
ATOM 627 C C . SER A 1 79 ? -11.615 -2.737 13.314 1.00 89.94 79 SER A C 1
ATOM 629 O O . SER A 1 79 ? -10.601 -2.122 13.628 1.00 89.94 79 SER A O 1
ATOM 631 N N . LYS A 1 80 ? -11.575 -3.880 12.622 1.00 94.00 80 LYS A N 1
ATOM 632 C CA . LYS A 1 80 ? -10.365 -4.521 12.113 1.00 94.00 80 LYS A CA 1
ATOM 633 C C . LYS A 1 80 ? -10.381 -4.624 10.597 1.00 94.00 80 LYS A C 1
ATOM 635 O O . LYS A 1 80 ? -11.401 -4.961 9.990 1.00 94.00 80 LYS A O 1
ATOM 640 N N . LEU A 1 81 ? -9.220 -4.420 9.997 1.00 95.31 81 LEU A N 1
ATOM 641 C CA . LEU A 1 81 ? -8.974 -4.521 8.572 1.00 95.31 81 LEU A CA 1
ATOM 642 C C . LEU A 1 81 ? -7.847 -5.525 8.317 1.00 95.31 81 LEU A C 1
ATOM 644 O O . LEU A 1 81 ? -6.702 -5.325 8.708 1.00 95.31 81 LEU A O 1
ATOM 648 N N . ARG A 1 82 ? -8.193 -6.624 7.643 1.00 93.75 82 ARG A N 1
ATOM 649 C CA . ARG A 1 82 ? -7.242 -7.616 7.134 1.00 93.75 82 ARG A CA 1
ATOM 650 C C . ARG A 1 82 ? -7.283 -7.564 5.619 1.00 93.75 82 ARG A C 1
ATOM 652 O O . ARG A 1 82 ? -8.376 -7.659 5.060 1.00 93.75 82 ARG A O 1
ATOM 659 N N . VAL A 1 83 ? -6.133 -7.412 4.981 1.00 93.69 83 VAL A N 1
ATOM 660 C CA . VAL A 1 83 ? -6.032 -7.253 3.528 1.00 93.69 83 VAL A CA 1
ATOM 661 C C . VAL A 1 83 ? -5.145 -8.355 2.951 1.00 93.69 83 VAL A C 1
ATOM 663 O O . VAL A 1 83 ? -4.158 -8.758 3.565 1.00 93.69 83 VAL A O 1
ATOM 666 N N . LEU A 1 84 ? -5.550 -8.871 1.791 1.00 92.69 84 LEU A N 1
ATOM 667 C CA . LEU A 1 84 ? -4.772 -9.784 0.963 1.00 92.69 84 LEU A CA 1
ATOM 668 C C . LEU A 1 84 ? -4.454 -9.069 -0.350 1.00 92.69 84 LEU A C 1
ATOM 670 O O . LEU A 1 84 ? -5.364 -8.784 -1.128 1.00 92.69 84 LEU A O 1
ATOM 674 N N . ASP A 1 85 ? -3.178 -8.805 -0.591 1.00 91.06 85 ASP A N 1
ATOM 675 C CA . ASP A 1 85 ? -2.670 -8.380 -1.888 1.00 91.06 85 ASP A CA 1
ATOM 676 C C . ASP A 1 85 ? -2.269 -9.628 -2.681 1.00 91.06 85 ASP A C 1
ATOM 678 O O . ASP A 1 85 ? -1.186 -10.181 -2.504 1.00 91.06 85 ASP A O 1
ATOM 682 N N . ALA A 1 86 ? -3.212 -10.145 -3.473 1.00 88.94 86 ALA A N 1
ATOM 683 C CA . ALA A 1 86 ? -3.063 -11.424 -4.168 1.00 88.94 86 ALA A CA 1
ATOM 684 C C . ALA A 1 86 ? -2.078 -11.374 -5.347 1.00 88.94 86 ALA A C 1
ATOM 686 O O . ALA A 1 86 ? -1.593 -12.425 -5.770 1.00 88.94 86 ALA A O 1
ATOM 687 N N . LEU A 1 87 ? -1.845 -10.176 -5.889 1.00 85.44 87 LEU A N 1
ATOM 688 C CA . LEU A 1 87 ? -0.972 -9.902 -7.029 1.00 85.44 87 LEU A CA 1
ATOM 689 C C . LEU A 1 87 ? 0.012 -8.809 -6.621 1.00 85.44 87 LEU A C 1
ATOM 691 O O . LEU A 1 87 ? 0.048 -7.724 -7.207 1.00 85.44 87 LEU A O 1
ATOM 695 N N . TYR A 1 88 ? 0.768 -9.118 -5.570 1.00 84.62 88 TYR A N 1
ATOM 696 C CA . TYR A 1 88 ? 1.855 -8.277 -5.113 1.00 84.62 88 TYR A CA 1
ATOM 697 C C . TYR A 1 88 ? 2.862 -8.092 -6.256 1.00 84.62 88 TYR A C 1
ATOM 699 O O . TYR A 1 88 ? 3.051 -8.977 -7.086 1.00 84.62 88 TYR A O 1
ATOM 707 N N . SER A 1 89 ? 3.412 -6.888 -6.341 1.00 86.44 89 SER A N 1
ATOM 708 C CA . SER A 1 89 ? 4.355 -6.461 -7.376 1.00 86.44 89 SER A CA 1
ATOM 709 C C . SER A 1 89 ? 5.342 -5.492 -6.713 1.00 86.44 89 SER A C 1
ATOM 711 O O . SER A 1 89 ? 5.895 -5.831 -5.674 1.00 86.44 89 SER A O 1
ATOM 713 N N . CYS A 1 90 ? 5.460 -4.234 -7.159 1.00 86.81 90 CYS A N 1
ATOM 714 C CA . CYS A 1 90 ? 6.252 -3.190 -6.481 1.00 86.81 90 CYS A CA 1
ATOM 715 C C . CYS A 1 90 ? 5.773 -2.840 -5.055 1.00 86.81 90 CYS A C 1
ATOM 717 O O . CYS A 1 90 ? 6.322 -1.964 -4.393 1.00 86.81 90 CYS A O 1
ATOM 719 N N . GLY A 1 91 ? 4.680 -3.448 -4.585 1.00 88.06 91 GLY A N 1
ATOM 720 C CA . GLY A 1 91 ? 4.178 -3.288 -3.223 1.00 88.06 91 GLY A CA 1
ATOM 721 C C . GLY A 1 91 ? 3.514 -1.946 -2.908 1.00 88.06 91 GLY A C 1
ATOM 722 O O . GLY A 1 91 ? 3.038 -1.771 -1.787 1.00 88.06 91 GLY A O 1
ATOM 723 N N . ILE A 1 92 ? 3.392 -1.022 -3.868 1.00 91.50 92 ILE A N 1
ATOM 724 C CA . ILE A 1 92 ? 2.799 0.304 -3.622 1.00 91.50 92 ILE A CA 1
ATOM 725 C C . ILE A 1 92 ? 1.348 0.231 -3.124 1.00 91.50 92 ILE A C 1
ATOM 727 O O . ILE A 1 92 ? 0.949 0.980 -2.233 1.00 91.50 92 ILE A O 1
ATOM 731 N N . GLN A 1 93 ? 0.556 -0.710 -3.646 1.00 92.75 93 GLN A N 1
ATOM 732 C CA . GLN A 1 93 ? -0.812 -0.943 -3.180 1.00 92.75 93 GLN A CA 1
ATOM 733 C C . GLN A 1 93 ? -0.818 -1.432 -1.728 1.00 92.75 93 GLN A C 1
ATOM 735 O O . GLN A 1 93 ? -1.584 -0.929 -0.903 1.00 92.75 93 GLN A O 1
ATOM 740 N N . SER A 1 94 ? 0.079 -2.362 -1.403 1.00 91.69 94 SER A N 1
ATOM 741 C CA . SER A 1 94 ? 0.229 -2.882 -0.050 1.00 91.69 94 SER A CA 1
ATOM 742 C C . SER A 1 94 ? 0.636 -1.808 0.956 1.00 91.69 94 SER A C 1
ATOM 744 O O . SER A 1 94 ? 0.005 -1.674 2.007 1.00 91.69 94 SER A O 1
ATOM 746 N N . LEU A 1 95 ? 1.635 -0.997 0.603 1.00 91.12 95 LEU A N 1
ATOM 747 C CA . LEU A 1 95 ? 2.096 0.129 1.410 1.00 91.12 95 LEU A CA 1
ATOM 748 C C . LEU A 1 95 ? 0.950 1.099 1.718 1.00 91.12 95 LEU A C 1
ATOM 750 O O . LEU A 1 95 ? 0.758 1.499 2.866 1.00 91.12 95 LEU A O 1
ATOM 754 N N . GLN A 1 96 ? 0.134 1.436 0.718 1.00 94.12 96 GLN A N 1
ATOM 755 C CA . GLN A 1 96 ? -0.984 2.355 0.914 1.00 94.12 96 GLN A CA 1
ATOM 756 C C . GLN A 1 96 ? -2.089 1.788 1.810 1.00 94.12 96 GLN A C 1
ATOM 758 O O . GLN A 1 96 ? -2.678 2.545 2.581 1.00 94.12 96 GLN A O 1
ATOM 763 N N . PHE A 1 97 ? -2.364 0.481 1.781 1.00 95.06 97 PHE A N 1
ATOM 764 C CA . PHE A 1 97 ? -3.307 -0.113 2.734 1.00 95.06 97 PHE A CA 1
ATOM 765 C C . PHE A 1 97 ? -2.808 -0.036 4.178 1.00 95.06 97 PHE A C 1
ATOM 767 O O . PHE A 1 97 ? -3.602 0.205 5.086 1.00 95.06 97 PHE A O 1
ATOM 774 N N . LEU A 1 98 ? -1.506 -0.204 4.396 1.00 92.38 98 LEU A N 1
ATOM 775 C CA . LEU A 1 98 ? -0.907 -0.115 5.727 1.00 92.38 98 LEU A CA 1
ATOM 776 C C . LEU A 1 98 ? -0.889 1.324 6.240 1.00 92.38 98 LEU A C 1
ATOM 778 O O . LEU A 1 98 ? -1.304 1.570 7.366 1.00 92.38 98 LEU A O 1
ATOM 782 N N . VAL A 1 99 ? -0.457 2.275 5.410 1.00 92.06 99 VAL A N 1
ATOM 783 C CA . VAL A 1 99 ? -0.269 3.670 5.833 1.00 92.06 99 VAL A CA 1
ATOM 784 C C . VAL A 1 99 ? -1.580 4.457 5.831 1.00 92.06 99 VAL A C 1
ATOM 786 O O . VAL A 1 99 ? -1.856 5.189 6.774 1.00 92.06 99 VAL A O 1
ATOM 789 N N . LYS A 1 100 ? -2.405 4.326 4.784 1.00 94.38 100 LYS A N 1
ATOM 790 C CA . LYS A 1 100 ? -3.603 5.169 4.603 1.00 94.38 100 LYS A CA 1
ATOM 791 C C . LYS A 1 100 ? -4.893 4.511 5.091 1.00 94.38 100 LYS A C 1
ATOM 793 O O . LYS A 1 100 ? -5.779 5.201 5.589 1.00 94.38 100 LYS A O 1
ATOM 798 N N . ALA A 1 101 ? -5.037 3.197 4.906 1.00 95.25 101 ALA A N 1
ATOM 799 C CA . ALA A 1 101 ? -6.205 2.460 5.400 1.00 95.25 101 ALA A CA 1
ATOM 800 C C . ALA A 1 101 ? -5.986 1.853 6.792 1.00 95.25 101 ALA A C 1
ATOM 802 O O . ALA A 1 101 ? -6.935 1.326 7.375 1.00 95.25 101 ALA A O 1
ATOM 803 N N . GLU A 1 102 ? -4.762 1.958 7.323 1.00 94.62 102 GLU A N 1
ATOM 804 C CA . GLU A 1 102 ? -4.351 1.424 8.618 1.00 94.62 102 GLU A CA 1
ATOM 805 C C . GLU A 1 102 ? -4.714 -0.064 8.777 1.00 94.62 102 GLU A C 1
ATOM 807 O O . GLU A 1 102 ? -5.303 -0.468 9.783 1.00 94.62 102 GLU A O 1
ATOM 812 N N . ALA A 1 103 ? -4.442 -0.882 7.758 1.00 94.75 103 ALA A N 1
ATOM 813 C CA . ALA A 1 103 ? -4.687 -2.319 7.836 1.00 94.75 103 ALA A CA 1
ATOM 814 C C . ALA A 1 103 ? -3.942 -2.942 9.031 1.00 94.75 103 ALA A C 1
ATOM 816 O O . ALA A 1 103 ? -2.740 -2.754 9.192 1.00 94.75 103 ALA A O 1
ATOM 817 N N . ASP A 1 104 ? -4.653 -3.715 9.855 1.00 93.50 104 ASP A N 1
ATOM 818 C CA . ASP A 1 104 ? -4.081 -4.373 11.037 1.00 93.50 104 ASP A CA 1
ATOM 819 C C . ASP A 1 104 ? -3.231 -5.589 10.652 1.00 93.50 104 ASP A C 1
ATOM 821 O O . ASP A 1 104 ? -2.269 -5.946 11.333 1.00 93.50 104 ASP A O 1
ATOM 825 N N . PHE A 1 105 ? -3.625 -6.253 9.565 1.00 90.44 105 PHE A N 1
ATOM 826 C CA . PHE A 1 105 ? -2.905 -7.389 9.011 1.00 90.44 105 PHE A CA 1
ATOM 827 C C . PHE A 1 105 ? -2.885 -7.291 7.498 1.00 90.44 105 PHE A C 1
ATOM 829 O O . PHE A 1 105 ? -3.929 -7.104 6.865 1.00 90.44 105 PHE A O 1
ATOM 836 N N . MET A 1 106 ? -1.703 -7.505 6.939 1.00 89.19 106 MET A N 1
ATOM 837 C CA . MET A 1 106 ? -1.500 -7.601 5.507 1.00 89.19 106 MET A CA 1
ATOM 838 C C . MET A 1 106 ? -0.900 -8.955 5.167 1.00 89.19 106 MET A C 1
ATOM 840 O O . MET A 1 106 ? 0.038 -9.397 5.829 1.00 89.19 106 MET A O 1
ATOM 844 N N . LEU A 1 107 ? -1.457 -9.606 4.153 1.00 88.94 107 LEU A N 1
ATOM 845 C CA . LEU A 1 107 ? -0.856 -10.758 3.505 1.00 88.94 107 LEU A CA 1
ATOM 846 C C . LEU A 1 107 ? -0.590 -10.379 2.056 1.00 88.94 107 LEU A C 1
ATOM 848 O O . LEU A 1 107 ? -1.497 -9.937 1.358 1.00 88.94 107 LEU A O 1
ATOM 852 N N . THR A 1 108 ? 0.642 -10.555 1.616 1.00 87.75 108 THR A N 1
ATOM 853 C CA . THR A 1 108 ? 1.036 -10.355 0.227 1.00 87.75 108 THR A CA 1
ATOM 854 C C . THR A 1 108 ? 1.292 -11.713 -0.404 1.00 87.75 108 THR A C 1
ATOM 856 O O . THR A 1 108 ? 1.740 -12.642 0.268 1.00 87.75 108 THR A O 1
ATOM 859 N N . ASN A 1 109 ? 0.930 -11.851 -1.673 1.00 85.06 109 ASN A N 1
ATOM 860 C CA . ASN A 1 109 ? 1.210 -13.026 -2.476 1.00 85.06 109 ASN A CA 1
ATOM 861 C C . ASN A 1 109 ? 1.810 -12.569 -3.802 1.00 85.06 109 ASN A C 1
ATOM 863 O O . ASN A 1 109 ? 1.165 -11.835 -4.549 1.00 85.06 109 ASN A O 1
ATOM 867 N N . ASP A 1 110 ? 3.020 -13.039 -4.088 1.00 78.62 110 ASP A N 1
ATOM 868 C CA . ASP A 1 110 ? 3.703 -12.817 -5.360 1.00 78.62 110 ASP A CA 1
ATOM 869 C C . ASP A 1 110 ? 4.003 -14.161 -6.045 1.00 78.62 110 ASP A C 1
ATOM 871 O O . ASP A 1 110 ? 4.299 -15.186 -5.411 1.00 78.62 110 ASP A O 1
ATOM 875 N N . THR A 1 111 ? 3.900 -14.162 -7.370 1.00 70.75 111 THR A N 1
ATOM 876 C CA . THR A 1 111 ? 4.291 -15.287 -8.224 1.00 70.75 111 THR A CA 1
ATOM 877 C C . THR A 1 111 ? 5.801 -15.379 -8.433 1.00 70.75 111 THR A C 1
ATOM 879 O O . THR A 1 111 ? 6.298 -16.458 -8.749 1.00 70.75 111 THR A O 1
ATOM 882 N N . ASN A 1 112 ? 6.531 -14.281 -8.247 1.00 70.00 112 ASN A N 1
ATOM 883 C CA . ASN A 1 112 ? 7.977 -14.226 -8.333 1.00 70.00 112 ASN A CA 1
ATOM 884 C C . ASN A 1 112 ? 8.606 -14.760 -7.035 1.00 70.00 112 ASN A C 1
ATOM 886 O O . ASN A 1 112 ? 8.457 -14.190 -5.953 1.00 70.00 112 ASN A O 1
ATOM 890 N N . GLU A 1 113 ? 9.334 -15.870 -7.161 1.00 63.22 113 GLU A N 1
ATOM 891 C CA . GLU A 1 113 ? 10.032 -16.550 -6.064 1.00 63.22 113 GLU A CA 1
ATOM 892 C C . GLU A 1 113 ? 11.089 -15.661 -5.382 1.00 63.22 113 GLU A C 1
ATOM 894 O O . GLU A 1 113 ? 11.362 -15.843 -4.194 1.00 63.22 113 GLU A O 1
ATOM 899 N N . GLU A 1 114 ? 11.662 -14.676 -6.084 1.00 64.31 114 GLU A N 1
ATOM 900 C CA . GLU A 1 114 ? 12.603 -13.723 -5.480 1.00 64.31 114 GLU A CA 1
ATOM 901 C C . GLU A 1 114 ? 11.900 -12.806 -4.473 1.00 64.31 114 GLU A C 1
ATOM 903 O O . GLU A 1 114 ? 12.406 -12.607 -3.365 1.00 64.31 114 GLU A O 1
ATOM 908 N N . TYR A 1 115 ? 10.679 -12.365 -4.791 1.00 59.59 115 TYR A N 1
ATOM 909 C CA . TYR A 1 115 ? 9.829 -11.570 -3.898 1.00 59.59 115 TYR A CA 1
ATOM 910 C C . TYR A 1 115 ? 9.074 -12.421 -2.866 1.00 59.59 115 TYR A C 1
ATOM 912 O O . TYR A 1 115 ? 8.525 -11.890 -1.900 1.00 59.59 115 TYR A O 1
ATOM 920 N N . ARG A 1 116 ? 9.098 -13.759 -2.977 1.00 54.66 116 ARG A N 1
ATOM 921 C CA . ARG A 1 116 ? 8.459 -14.640 -1.988 1.00 54.66 116 ARG A CA 1
ATOM 922 C C . ARG A 1 116 ? 9.125 -14.646 -0.616 1.00 54.66 116 ARG A C 1
ATOM 924 O O . ARG A 1 116 ? 8.446 -14.956 0.366 1.00 54.66 116 ARG A O 1
ATOM 931 N N . ARG A 1 117 ? 10.409 -14.281 -0.497 1.00 48.38 117 ARG A N 1
ATOM 932 C CA . ARG A 1 117 ? 11.012 -14.031 0.833 1.00 48.38 117 ARG A CA 1
ATOM 933 C C . ARG A 1 117 ? 10.381 -12.825 1.530 1.00 48.38 117 ARG A C 1
ATOM 935 O O . AR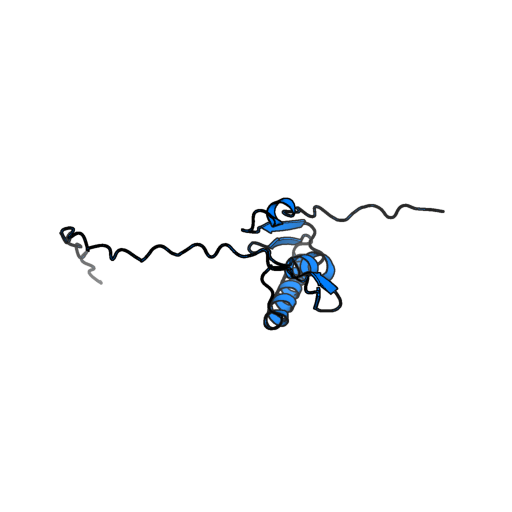G A 1 117 ? 10.404 -12.759 2.754 1.00 48.38 117 ARG A O 1
ATOM 942 N N . THR A 1 118 ? 9.768 -11.935 0.758 1.00 49.19 118 THR A N 1
ATOM 943 C CA . THR A 1 118 ? 9.049 -10.736 1.189 1.00 49.19 118 THR A CA 1
ATOM 944 C C . THR A 1 118 ? 7.537 -10.956 1.295 1.00 49.19 118 THR A C 1
ATOM 946 O O . THR A 1 118 ? 6.809 -9.971 1.418 1.00 49.19 118 THR A O 1
ATOM 949 N N . ASN A 1 119 ? 7.051 -12.215 1.310 1.00 46.38 119 ASN A N 1
ATOM 950 C CA . ASN A 1 119 ? 5.702 -12.575 1.786 1.00 46.38 119 ASN A CA 1
ATOM 951 C C . ASN A 1 119 ? 5.601 -12.237 3.283 1.00 46.38 119 ASN A C 1
ATOM 953 O O . ASN A 1 119 ? 5.628 -13.087 4.176 1.00 46.38 119 ASN A O 1
ATOM 957 N N . LEU A 1 120 ? 5.590 -10.944 3.556 1.00 49.03 120 LEU A N 1
ATOM 958 C CA . LEU A 1 120 ? 5.651 -10.354 4.862 1.00 49.03 120 LEU A CA 1
ATOM 959 C C . LEU A 1 120 ? 4.210 -10.308 5.336 1.00 49.03 120 LEU A C 1
ATOM 961 O O . LEU A 1 120 ? 3.426 -9.449 4.935 1.00 49.03 120 LEU A O 1
ATOM 965 N N . VAL A 1 121 ? 3.857 -11.237 6.222 1.00 48.97 121 VAL A N 1
ATOM 966 C CA . VAL A 1 121 ? 2.776 -10.951 7.157 1.00 48.97 121 VAL A CA 1
ATOM 967 C C . VAL A 1 121 ? 3.276 -9.783 7.997 1.00 48.97 121 VAL A C 1
ATOM 969 O O . VAL A 1 121 ? 3.975 -9.984 8.990 1.00 48.97 121 VAL A O 1
ATOM 972 N N . LEU A 1 122 ? 2.955 -8.553 7.591 1.00 50.59 122 LEU A N 1
ATOM 973 C CA . LEU A 1 122 ? 3.120 -7.386 8.446 1.00 50.59 122 LEU A CA 1
ATOM 974 C C . LEU A 1 122 ? 2.088 -7.521 9.557 1.00 50.59 122 LEU A C 1
ATOM 976 O O . LEU A 1 122 ? 0.951 -7.061 9.471 1.00 50.59 122 LEU A O 1
ATOM 980 N N . LYS A 1 123 ? 2.473 -8.279 10.582 1.00 37.53 123 LYS A N 1
ATOM 981 C CA . LYS A 1 123 ? 1.695 -8.479 11.789 1.00 37.53 123 LYS A CA 1
ATOM 982 C C . LYS A 1 123 ? 1.976 -7.285 12.689 1.00 37.53 123 LYS A C 1
ATOM 984 O O . LYS A 1 123 ? 2.860 -7.374 13.525 1.00 37.53 123 LYS A O 1
ATOM 989 N N . GLY A 1 124 ? 1.250 -6.189 12.472 1.00 38.19 124 GLY A N 1
ATOM 990 C CA . GLY A 1 124 ? 1.263 -4.995 13.316 1.00 38.19 124 GLY A CA 1
ATOM 991 C C . GLY A 1 124 ? 2.653 -4.406 13.565 1.00 38.19 124 GLY A C 1
ATOM 992 O O . GLY A 1 124 ? 3.375 -4.853 14.453 1.00 38.19 124 GLY A O 1
ATOM 993 N N . VAL A 1 125 ? 2.990 -3.315 12.873 1.00 37.00 125 VAL A N 1
ATOM 994 C CA . VAL A 1 125 ? 3.999 -2.380 13.389 1.00 37.00 125 VAL A CA 1
ATOM 995 C C . VAL A 1 125 ? 3.431 -1.768 14.675 1.00 37.00 125 VAL A C 1
ATOM 997 O O . VAL A 1 125 ? 2.736 -0.761 14.673 1.00 37.00 125 VAL A O 1
ATOM 1000 N N . SER A 1 126 ? 3.678 -2.465 15.776 1.00 36.28 126 SER A N 1
ATOM 1001 C CA . SER A 1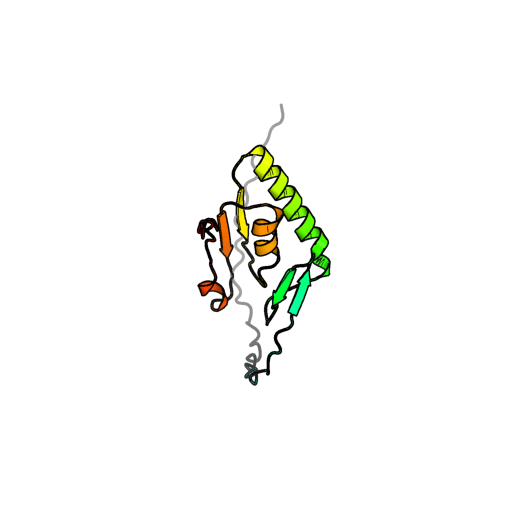 126 ? 3.616 -1.993 17.150 1.00 36.28 126 SER A CA 1
ATOM 1002 C C . SER A 1 126 ? 4.954 -2.365 17.787 1.00 36.28 126 SER A C 1
ATOM 1004 O O . SER A 1 126 ? 5.011 -3.130 18.752 1.00 36.28 126 SER A O 1
ATOM 1006 N N . GLU A 1 127 ? 6.050 -1.836 17.243 1.00 33.94 127 GLU A N 1
ATOM 1007 C CA . GLU A 1 127 ? 7.211 -1.597 18.088 1.00 33.94 127 GLU A CA 1
ATOM 1008 C C . GLU A 1 127 ? 6.963 -0.297 18.840 1.00 33.94 127 GLU A C 1
ATOM 1010 O O . GLU A 1 127 ? 6.774 0.776 18.274 1.00 33.94 127 GLU A O 1
ATOM 1015 N N . ARG A 1 128 ? 6.856 -0.479 20.154 1.00 32.81 128 ARG A N 1
ATOM 1016 C CA . ARG A 1 128 ? 6.720 0.539 21.180 1.00 32.81 128 ARG A CA 1
ATOM 1017 C C . ARG A 1 128 ? 7.624 1.730 20.870 1.00 32.81 128 ARG A C 1
ATOM 1019 O O . ARG A 1 128 ? 8.825 1.549 20.680 1.00 32.81 128 ARG A O 1
ATOM 1026 N N . VAL A 1 129 ? 7.042 2.927 20.946 1.00 34.16 129 VAL A N 1
ATOM 1027 C CA . VAL A 1 129 ? 7.746 4.126 21.410 1.00 34.16 129 VAL A CA 1
ATOM 1028 C C . VAL A 1 129 ? 8.581 3.689 22.612 1.00 34.16 129 VAL A C 1
ATOM 1030 O O . VAL A 1 129 ? 8.028 3.316 23.649 1.00 34.16 129 VAL A O 1
ATOM 1033 N N . LYS A 1 130 ? 9.900 3.609 22.437 1.00 31.45 130 LYS A N 1
ATOM 1034 C CA . LYS A 1 130 ? 10.799 3.578 23.580 1.00 31.45 130 LYS A CA 1
ATOM 1035 C C . LYS A 1 130 ? 10.783 4.991 24.132 1.00 31.45 130 LYS A C 1
ATOM 1037 O O . LYS A 1 130 ? 11.101 5.938 23.418 1.00 31.45 130 LYS A O 1
ATOM 1042 N N . GLU A 1 131 ? 10.304 5.100 25.36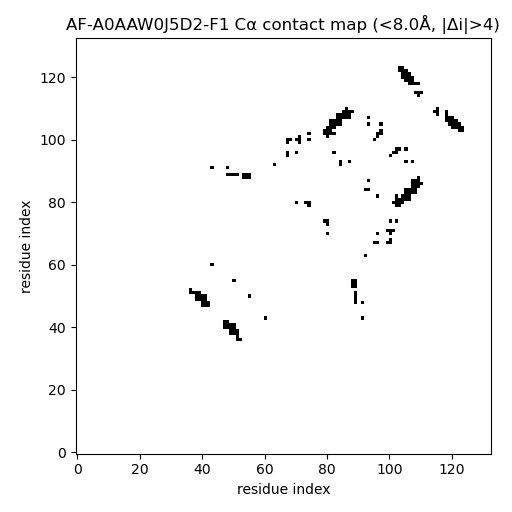3 1.00 40.69 131 GLU A N 1
ATOM 1043 C CA . GLU A 1 131 ? 10.663 6.200 26.239 1.00 40.69 131 GLU A CA 1
ATOM 1044 C C . GLU A 1 131 ? 12.185 6.313 26.254 1.00 40.69 131 GLU A C 1
ATOM 1046 O O . GLU A 1 131 ? 12.856 5.326 26.544 1.00 40.69 131 GLU A O 1
ATOM 1051 N N . ASP A 1 132 ? 12.692 7.503 25.966 1.00 35.12 132 ASP A N 1
ATOM 1052 C CA . ASP A 1 132 ? 13.957 7.971 26.509 1.00 35.12 132 ASP A CA 1
ATOM 1053 C C . ASP A 1 132 ? 13.622 9.300 27.199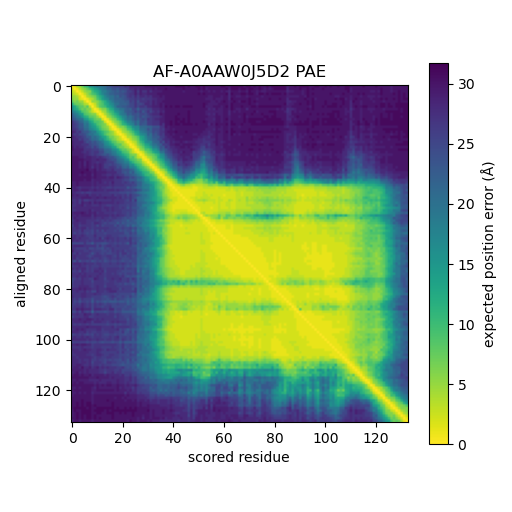 1.00 35.12 132 ASP A C 1
ATOM 1055 O O . ASP A 1 132 ? 13.020 10.191 26.588 1.00 35.12 132 ASP A O 1
ATOM 1059 N N . GLY A 1 133 ? 13.867 9.331 28.512 1.00 38.94 133 GLY A N 1
ATOM 1060 C CA . GLY A 1 133 ? 13.568 10.454 29.403 1.00 38.94 133 GLY A CA 1
ATOM 1061 C C . GLY A 1 133 ? 14.587 11.582 29.377 1.00 38.94 133 GLY A C 1
ATOM 1062 O O . GLY A 1 133 ? 15.532 11.546 28.559 1.00 38.94 133 GLY A O 1
#

Nearest PDB structures (foldseek):
  2ejt-assembly1_A  TM=7.002E-01  e=1.655E-02  Pyrococcus horikoshii
  2ytz-assembly3_B  TM=7.054E-01  e=3.898E-02  Pyrococcus horikoshii
  5fa8-assembly1_A  TM=5.927E-01  e=5.109E+00  Saccharolobus islandicus M.14.25